Protein AF-A0AAU3M7K2-F1 (afdb_monomer_lite)

Sequence (75 aa):
MTAPIPRLLLLSDHIERMRTTLAPPHWQALWGRQAAALAEVFEECADLVPAARREIAERGLRLDLPLGMRTEFDR

pLDDT: mean 82.37, std 16.82, range [34.0, 94.0]

Radius of gyration: 13.02 Å; chains: 1; bounding box: 29×25×31 Å

Foldseek 3Di:
DDDDPLLLVLVLVVLVVVPVVDDPVLSCVQCVVVNVVSVVVCVVVVVCNVVSVVVCVVVVDHNPDPPVVVVSSPD

Structure (mmCIF, N/CA/C/O backbone):
data_AF-A0AAU3M7K2-F1
#
_entry.id   AF-A0AAU3M7K2-F1
#
loop_
_atom_site.group_PDB
_atom_site.id
_atom_site.type_symbol
_atom_site.label_atom_id
_atom_site.label_alt_id
_atom_site.label_comp_id
_atom_site.label_asym_id
_atom_site.label_entity_id
_atom_site.label_seq_id
_atom_site.pdbx_PDB_ins_code
_atom_site.Cartn_x
_atom_site.Cartn_y
_atom_site.Cartn_z
_atom_site.occupancy
_atom_site.B_iso_or_equiv
_atom_site.auth_seq_id
_atom_site.auth_comp_id
_atom_site.auth_asym_id
_atom_site.auth_atom_id
_atom_site.pdbx_PDB_model_num
ATOM 1 N N . MET A 1 1 ? 13.215 -12.884 9.360 1.00 47.56 1 MET A N 1
ATOM 2 C CA . MET A 1 1 ? 13.163 -12.933 7.883 1.00 47.56 1 MET A CA 1
ATOM 3 C C . MET A 1 1 ? 12.395 -11.708 7.423 1.00 47.56 1 MET A C 1
ATOM 5 O O . MET A 1 1 ? 11.232 -11.582 7.780 1.00 47.56 1 MET A O 1
ATOM 9 N N . THR A 1 2 ? 13.048 -10.769 6.747 1.00 62.00 2 THR A N 1
ATOM 10 C CA . THR A 1 2 ? 12.422 -9.563 6.183 1.00 62.00 2 THR A CA 1
ATOM 11 C C . THR A 1 2 ? 11.442 -9.962 5.078 1.00 62.00 2 THR A C 1
ATOM 13 O O . THR A 1 2 ? 11.756 -10.817 4.250 1.00 62.00 2 THR A O 1
ATOM 16 N N . ALA A 1 3 ? 10.232 -9.395 5.079 1.00 71.44 3 ALA A N 1
ATOM 17 C CA . ALA A 1 3 ? 9.280 -9.621 3.994 1.00 71.44 3 ALA A CA 1
ATOM 18 C C . ALA A 1 3 ? 9.801 -8.972 2.693 1.00 71.44 3 ALA A C 1
ATOM 20 O O . ALA A 1 3 ? 10.387 -7.892 2.754 1.00 71.44 3 ALA A O 1
ATOM 21 N N . PRO A 1 4 ? 9.604 -9.596 1.517 1.00 84.44 4 PRO A N 1
ATOM 22 C CA . PRO A 1 4 ? 10.115 -9.060 0.258 1.00 84.44 4 PRO A CA 1
ATOM 23 C C . PRO A 1 4 ? 9.368 -7.778 -0.154 1.00 84.44 4 PRO A C 1
ATOM 25 O O . PRO A 1 4 ? 8.149 -7.692 0.015 1.00 84.44 4 PRO A O 1
ATOM 28 N N . ILE A 1 5 ? 10.081 -6.811 -0.750 1.00 88.94 5 ILE A N 1
ATOM 29 C CA . ILE A 1 5 ? 9.545 -5.493 -1.154 1.00 88.94 5 ILE A CA 1
ATOM 30 C C . ILE A 1 5 ? 8.244 -5.590 -1.982 1.00 88.94 5 ILE A C 1
ATOM 32 O O . ILE A 1 5 ? 7.294 -4.883 -1.644 1.00 88.94 5 ILE A O 1
ATOM 36 N N . PRO A 1 6 ? 8.101 -6.491 -2.983 1.00 90.75 6 PRO A N 1
ATOM 37 C CA . PRO A 1 6 ? 6.834 -6.663 -3.701 1.00 90.75 6 PRO A CA 1
ATOM 38 C C . PRO A 1 6 ? 5.633 -6.956 -2.790 1.00 90.75 6 PRO A C 1
ATOM 40 O O . PRO A 1 6 ? 4.537 -6.438 -2.992 1.00 90.75 6 PRO A O 1
ATOM 43 N N . ARG A 1 7 ? 5.831 -7.768 -1.746 1.00 88.88 7 ARG A N 1
ATOM 44 C CA . ARG A 1 7 ? 4.770 -8.121 -0.794 1.00 88.88 7 ARG A CA 1
ATOM 45 C C . ARG A 1 7 ? 4.409 -6.939 0.104 1.00 88.88 7 ARG A C 1
ATOM 47 O O . ARG A 1 7 ? 3.233 -6.749 0.398 1.00 88.88 7 ARG A O 1
ATOM 54 N N . LEU A 1 8 ? 5.400 -6.145 0.507 1.00 91.12 8 LEU A N 1
ATOM 55 C CA . LEU A 1 8 ? 5.182 -4.916 1.271 1.00 91.12 8 LEU A CA 1
ATOM 56 C C . LEU A 1 8 ? 4.420 -3.874 0.443 1.00 91.12 8 LEU A C 1
ATOM 58 O O . LEU A 1 8 ? 3.501 -3.243 0.960 1.00 91.12 8 LEU A O 1
ATOM 62 N N . LEU A 1 9 ? 4.733 -3.736 -0.849 1.00 92.44 9 LEU A N 1
ATOM 63 C CA . LEU A 1 9 ? 4.002 -2.847 -1.760 1.00 92.44 9 LEU A CA 1
ATOM 64 C C . LEU A 1 9 ? 2.540 -3.270 -1.910 1.00 92.44 9 LEU A C 1
ATOM 66 O O . LEU A 1 9 ? 1.646 -2.444 -1.761 1.00 92.44 9 LEU A O 1
ATOM 70 N N . LEU A 1 10 ? 2.288 -4.564 -2.114 1.00 91.69 10 LEU A N 1
ATOM 71 C CA . LEU A 1 10 ? 0.930 -5.109 -2.182 1.00 91.69 10 LEU A CA 1
ATOM 72 C C . LEU A 1 10 ? 0.128 -4.863 -0.894 1.00 91.69 10 LEU A C 1
ATOM 74 O O . LEU A 1 10 ? -1.081 -4.625 -0.955 1.00 91.69 10 LEU A O 1
ATOM 78 N N . LEU A 1 11 ? 0.793 -4.925 0.264 1.00 90.88 11 LEU A N 1
ATOM 79 C CA . LEU A 1 11 ? 0.193 -4.622 1.560 1.00 90.88 11 LEU A CA 1
ATOM 80 C C . LEU A 1 11 ? -0.111 -3.125 1.692 1.00 90.88 11 LEU A C 1
ATOM 82 O O . LEU A 1 11 ? -1.214 -2.773 2.098 1.00 90.88 11 LEU A O 1
ATOM 86 N N . SER A 1 12 ? 0.816 -2.259 1.282 1.00 92.12 12 SER A N 1
ATOM 87 C CA . SER A 1 12 ? 0.620 -0.805 1.242 1.00 92.12 12 SER A CA 1
ATOM 88 C C . SER A 1 12 ? -0.568 -0.415 0.355 1.00 92.12 12 SER A C 1
ATOM 90 O O . SER A 1 12 ? -1.490 0.259 0.809 1.00 92.12 12 SER A O 1
ATOM 92 N N . ASP A 1 13 ? -0.644 -0.967 -0.861 1.00 91.88 13 ASP A N 1
ATOM 93 C CA . ASP A 1 13 ? -1.777 -0.772 -1.776 1.00 91.88 13 ASP A CA 1
ATOM 94 C C . ASP A 1 13 ? -3.107 -1.272 -1.169 1.00 91.88 13 ASP A C 1
ATOM 96 O O . ASP A 1 13 ? -4.187 -0.759 -1.468 1.00 91.88 13 ASP A O 1
ATOM 100 N N . HIS A 1 14 ? -3.084 -2.299 -0.315 1.00 91.06 14 HIS A N 1
ATOM 101 C CA . HIS A 1 14 ? -4.275 -2.733 0.418 1.00 91.06 14 HIS A CA 1
ATOM 102 C C . HIS A 1 14 ? -4.668 -1.759 1.534 1.00 91.06 14 HIS A C 1
ATOM 104 O O . HIS A 1 14 ? -5.834 -1.376 1.601 1.00 91.06 14 HIS A O 1
ATOM 110 N N . ILE A 1 15 ? -3.716 -1.319 2.355 1.00 90.12 15 ILE A N 1
ATOM 111 C CA . ILE A 1 15 ? -3.958 -0.348 3.430 1.00 90.12 15 ILE A CA 1
ATOM 112 C C . ILE A 1 15 ? -4.539 0.958 2.877 1.00 90.12 15 ILE A C 1
ATOM 114 O O . ILE A 1 15 ? -5.525 1.468 3.415 1.00 90.12 15 ILE A O 1
ATOM 118 N N . GLU A 1 16 ? -3.980 1.471 1.780 1.00 90.38 16 GLU A N 1
ATOM 119 C CA . GLU A 1 16 ? -4.475 2.693 1.140 1.00 90.38 16 GLU A CA 1
ATOM 120 C C . GLU A 1 16 ? -5.899 2.512 0.597 1.00 90.38 16 GLU A C 1
ATOM 122 O O . GLU A 1 16 ? -6.740 3.398 0.746 1.00 90.38 16 GLU A O 1
ATOM 127 N N . ARG A 1 17 ? -6.243 1.329 0.066 1.00 89.44 17 ARG A N 1
ATOM 128 C CA . ARG A 1 17 ? -7.637 1.012 -0.300 1.00 89.44 17 ARG A CA 1
ATOM 129 C C . ARG A 1 17 ? -8.567 0.966 0.910 1.00 89.44 17 ARG A C 1
ATOM 131 O O . ARG A 1 17 ? -9.704 1.415 0.814 1.00 89.44 17 ARG A O 1
ATOM 138 N N . MET A 1 18 ? -8.108 0.475 2.060 1.00 88.31 18 MET A N 1
ATOM 139 C CA . MET A 1 18 ? -8.928 0.476 3.276 1.00 88.31 18 MET A CA 1
ATOM 140 C C . MET A 1 18 ? -9.239 1.895 3.764 1.00 88.31 18 MET A C 1
ATOM 142 O O . MET A 1 18 ? -10.272 2.101 4.401 1.00 88.31 18 MET A O 1
ATOM 146 N N . ARG A 1 19 ? -8.409 2.890 3.427 1.00 87.75 19 ARG A N 1
ATOM 147 C CA . ARG A 1 19 ? -8.622 4.299 3.797 1.00 87.75 19 ARG A CA 1
ATOM 148 C C . ARG A 1 19 ? -9.877 4.904 3.171 1.00 87.75 19 ARG A C 1
ATOM 150 O O . ARG A 1 19 ? -10.462 5.812 3.750 1.00 87.75 19 ARG A O 1
ATOM 157 N N . THR A 1 20 ? -10.301 4.402 2.012 1.00 89.00 20 THR A N 1
ATOM 158 C CA . THR A 1 20 ? -11.542 4.839 1.348 1.00 89.00 20 THR A CA 1
ATOM 159 C C . THR A 1 20 ? -12.776 4.080 1.835 1.00 89.00 20 THR A C 1
ATOM 161 O O . THR A 1 20 ? -13.896 4.508 1.578 1.00 89.00 20 THR A O 1
ATOM 164 N N . THR A 1 21 ? -12.580 2.962 2.541 1.00 88.19 21 THR A N 1
ATOM 165 C CA . THR A 1 21 ? -13.659 2.076 3.009 1.00 88.19 21 THR A CA 1
ATOM 166 C C . THR A 1 21 ? -13.971 2.280 4.493 1.00 88.19 21 THR A C 1
ATOM 168 O O . THR A 1 21 ? -15.112 2.119 4.919 1.00 88.19 21 THR A O 1
ATOM 171 N N . LEU A 1 22 ? -12.969 2.636 5.297 1.00 85.38 22 LEU A N 1
ATOM 172 C CA . LEU A 1 22 ? -13.096 2.824 6.739 1.00 85.38 22 LEU A CA 1
ATOM 173 C C . LEU A 1 22 ? -13.173 4.305 7.103 1.00 85.38 22 LEU A C 1
ATOM 175 O O . LEU A 1 22 ? -12.541 5.155 6.480 1.00 85.38 22 LEU A O 1
ATOM 179 N N . ALA A 1 23 ? -13.886 4.604 8.188 1.00 89.69 23 ALA A N 1
ATOM 180 C CA . ALA A 1 23 ? -13.810 5.921 8.803 1.00 89.69 23 ALA A CA 1
ATOM 181 C C . ALA A 1 23 ? -12.359 6.216 9.250 1.00 89.69 23 ALA A C 1
ATOM 183 O O . ALA A 1 23 ? -11.694 5.310 9.767 1.00 89.69 23 ALA A O 1
ATOM 184 N N . PRO A 1 24 ? -11.875 7.469 9.139 1.00 89.06 24 PRO A N 1
ATOM 185 C CA . PRO A 1 24 ? -10.504 7.839 9.498 1.00 89.06 24 PRO A CA 1
ATOM 186 C C . PRO A 1 24 ? -10.007 7.331 10.867 1.00 89.06 24 PRO A C 1
ATOM 188 O O . PRO A 1 24 ? -8.902 6.789 10.911 1.00 89.06 24 PRO A O 1
ATOM 191 N N . PRO A 1 25 ? -10.775 7.422 11.978 1.00 90.81 25 PRO A N 1
ATOM 192 C CA . PRO A 1 25 ? -10.305 6.916 13.271 1.00 90.81 25 PRO A CA 1
ATOM 193 C C . PRO A 1 25 ? -10.161 5.388 13.305 1.00 90.81 25 PRO A C 1
ATOM 195 O O . PRO A 1 25 ? -9.224 4.882 13.918 1.00 90.81 25 PRO A O 1
ATOM 198 N N . HIS A 1 26 ? -11.035 4.647 12.617 1.00 87.31 26 HIS A N 1
ATOM 199 C CA . HIS A 1 26 ? -10.947 3.185 12.537 1.00 87.31 26 HIS A CA 1
ATOM 200 C C . HIS A 1 26 ? -9.772 2.743 11.668 1.00 87.31 26 HIS A C 1
ATOM 202 O O . HIS A 1 26 ? -9.037 1.830 12.039 1.00 87.31 26 HIS A O 1
ATOM 208 N N . TRP A 1 27 ? -9.545 3.427 10.545 1.00 90.44 27 TRP A N 1
ATOM 209 C CA . TRP A 1 27 ? -8.374 3.172 9.716 1.00 90.44 27 TRP A CA 1
ATOM 210 C C . TRP A 1 27 ? -7.077 3.423 10.489 1.00 90.44 27 TRP A C 1
ATOM 212 O O . TRP A 1 27 ? -6.183 2.584 10.461 1.00 90.44 27 TRP A O 1
ATOM 222 N N . GLN A 1 28 ? -6.993 4.533 11.228 1.00 90.62 28 GLN A N 1
ATOM 223 C CA . GLN A 1 28 ? -5.807 4.867 12.017 1.00 90.62 28 GLN A CA 1
ATOM 224 C C . GLN A 1 28 ? -5.548 3.833 13.120 1.00 90.62 28 GLN A C 1
ATOM 226 O O . GLN A 1 28 ? -4.400 3.442 13.325 1.00 90.62 28 GLN A O 1
ATOM 231 N N . ALA A 1 29 ? -6.596 3.378 13.814 1.00 90.00 29 ALA A N 1
ATOM 232 C CA . ALA A 1 29 ? -6.476 2.386 14.880 1.00 90.00 29 ALA A CA 1
ATOM 233 C C . ALA A 1 29 ? -5.986 1.024 14.361 1.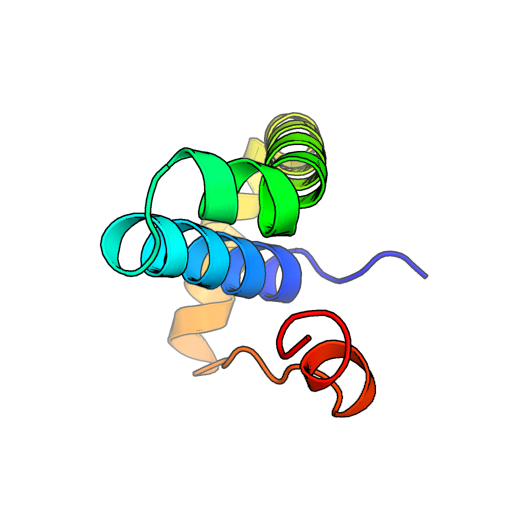00 90.00 29 ALA A C 1
ATOM 235 O O . ALA A 1 29 ? -5.129 0.404 14.986 1.00 90.00 29 ALA A O 1
ATOM 236 N N . LEU A 1 30 ? -6.503 0.586 13.211 1.00 87.19 30 LEU A N 1
ATOM 237 C CA . LEU A 1 30 ? -6.177 -0.709 12.617 1.00 87.19 30 LEU A CA 1
ATOM 238 C C . LEU A 1 30 ? -4.844 -0.677 11.854 1.00 87.19 30 LEU A C 1
ATOM 240 O O . LEU A 1 30 ? -3.975 -1.520 12.058 1.00 87.19 30 LEU A O 1
ATOM 244 N N . TRP A 1 31 ? -4.659 0.310 10.980 1.00 90.56 31 TRP A N 1
ATOM 245 C CA . TRP A 1 31 ? -3.578 0.322 9.993 1.00 90.56 31 TRP A CA 1
ATOM 246 C C . TRP A 1 31 ? -2.510 1.380 10.245 1.00 90.56 31 TRP A C 1
ATOM 248 O O . TRP A 1 31 ? -1.433 1.272 9.668 1.00 90.56 31 TRP A O 1
ATOM 258 N N . GLY A 1 32 ? -2.748 2.371 11.109 1.00 89.38 32 GLY A N 1
ATOM 259 C CA . GLY A 1 32 ? -1.865 3.534 11.261 1.00 89.38 32 GLY A CA 1
ATOM 260 C C . GLY A 1 32 ? -0.421 3.170 11.616 1.00 89.38 32 GLY A C 1
ATOM 261 O O . GLY A 1 32 ? 0.513 3.697 11.017 1.00 89.38 32 GLY A O 1
ATOM 262 N N . ARG A 1 33 ? -0.224 2.204 12.526 1.00 90.19 33 ARG A N 1
ATOM 263 C CA . ARG A 1 33 ? 1.121 1.708 12.875 1.00 90.19 33 ARG A CA 1
ATOM 264 C C . ARG A 1 33 ? 1.801 1.020 11.689 1.00 90.19 33 ARG A C 1
ATOM 266 O O . ARG A 1 33 ? 2.983 1.237 11.450 1.00 90.19 33 ARG A O 1
ATOM 273 N N . GLN A 1 34 ? 1.062 0.190 10.956 1.00 89.56 34 GLN A N 1
ATOM 274 C CA . GLN A 1 34 ? 1.603 -0.554 9.821 1.00 89.56 34 GLN A CA 1
ATOM 275 C C . GLN A 1 34 ? 1.900 0.366 8.629 1.00 89.56 34 GLN A C 1
ATOM 277 O O . GLN A 1 34 ? 2.915 0.185 7.965 1.00 89.56 34 GLN A O 1
ATOM 282 N N . ALA A 1 35 ? 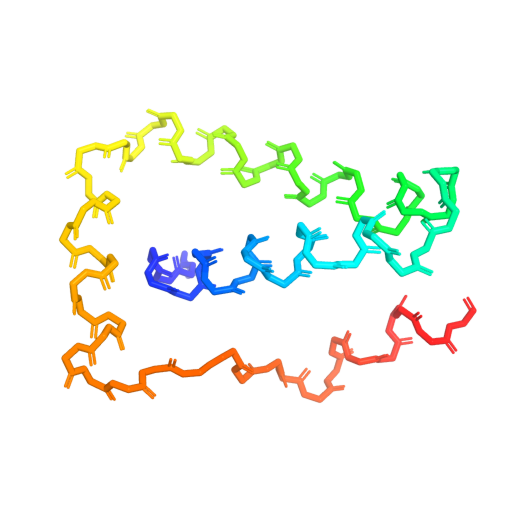1.049 1.364 8.380 1.00 91.50 35 ALA A N 1
ATOM 283 C CA . ALA A 1 35 ? 1.244 2.371 7.343 1.00 91.50 35 ALA A CA 1
ATOM 284 C C . ALA A 1 35 ? 2.510 3.201 7.597 1.00 91.50 35 ALA A C 1
ATOM 286 O O . ALA A 1 35 ? 3.305 3.384 6.681 1.00 91.50 35 ALA A O 1
ATOM 287 N N . ALA A 1 36 ? 2.729 3.637 8.844 1.00 93.00 36 ALA A N 1
ATOM 288 C CA . ALA A 1 36 ? 3.939 4.362 9.229 1.00 93.00 36 ALA A CA 1
ATOM 289 C C . ALA A 1 36 ? 5.203 3.508 9.035 1.00 93.00 36 ALA A C 1
ATOM 291 O O . ALA A 1 36 ? 6.129 3.933 8.355 1.00 93.00 36 ALA A O 1
ATOM 292 N N . ALA A 1 37 ? 5.195 2.263 9.525 1.00 90.56 37 ALA A N 1
ATOM 293 C CA . ALA A 1 37 ? 6.334 1.359 9.365 1.00 90.56 37 ALA A CA 1
ATOM 294 C C . ALA A 1 37 ? 6.648 1.051 7.888 1.00 90.56 37 ALA A C 1
ATOM 296 O O . ALA A 1 37 ? 7.808 0.941 7.505 1.00 90.56 37 ALA A O 1
ATOM 297 N N . LEU A 1 38 ? 5.622 0.913 7.041 1.00 91.88 38 LEU A N 1
ATOM 298 C CA . LEU A 1 38 ? 5.814 0.737 5.600 1.00 91.88 38 LEU A CA 1
ATOM 299 C C . LEU A 1 38 ? 6.403 1.988 4.945 1.00 91.88 38 LEU A C 1
ATOM 301 O O . LEU A 1 38 ? 7.241 1.847 4.059 1.00 91.88 38 LEU A O 1
ATOM 305 N N . ALA A 1 39 ? 5.982 3.183 5.367 1.00 92.62 39 ALA A N 1
ATOM 306 C CA . ALA A 1 39 ? 6.532 4.432 4.854 1.00 92.62 39 ALA A CA 1
ATOM 307 C C . ALA A 1 39 ? 8.039 4.527 5.131 1.00 92.62 39 ALA A C 1
ATOM 309 O O . ALA A 1 39 ? 8.794 4.735 4.188 1.00 92.62 39 ALA A O 1
ATOM 310 N N . GLU A 1 40 ? 8.475 4.250 6.364 1.00 93.38 40 GLU A N 1
ATOM 311 C CA . GLU A 1 40 ? 9.900 4.240 6.736 1.00 93.38 40 GLU A CA 1
ATOM 312 C C . GLU A 1 40 ? 10.707 3.251 5.875 1.00 93.38 40 GLU A C 1
ATOM 314 O O . GLU A 1 40 ? 11.724 3.610 5.283 1.00 93.38 40 GLU A O 1
ATOM 319 N N . VAL A 1 41 ? 10.207 2.021 5.702 1.00 90.62 41 VAL A N 1
ATOM 320 C CA . VAL A 1 41 ? 10.874 1.008 4.864 1.00 90.62 41 VAL A CA 1
ATOM 321 C C . VAL A 1 41 ? 10.972 1.451 3.401 1.00 90.62 41 VAL A C 1
ATOM 323 O O . VAL A 1 41 ? 11.971 1.175 2.734 1.00 90.62 41 VAL A O 1
ATOM 326 N N . PHE A 1 42 ? 9.943 2.113 2.866 1.00 91.81 42 PHE A N 1
ATOM 327 C CA . PHE A 1 42 ? 9.975 2.599 1.487 1.00 91.81 42 PHE A CA 1
ATOM 328 C C . PHE A 1 42 ? 10.826 3.848 1.305 1.00 91.81 42 PHE A C 1
ATOM 330 O O . PHE A 1 42 ? 11.321 4.040 0.199 1.00 91.81 42 PHE A O 1
ATOM 337 N N . GLU A 1 43 ? 11.039 4.655 2.342 1.00 93.12 43 GLU A N 1
ATOM 338 C CA . GLU A 1 43 ? 12.048 5.715 2.299 1.00 93.12 43 GLU A CA 1
ATOM 339 C C . GLU A 1 43 ? 13.458 5.117 2.197 1.00 93.12 43 GLU A C 1
ATOM 341 O O . GLU A 1 43 ? 14.236 5.541 1.345 1.00 93.12 43 GLU A O 1
ATOM 346 N N . GLU A 1 44 ? 13.766 4.067 2.967 1.00 91.12 44 GLU A N 1
ATOM 347 C CA . GLU A 1 44 ? 15.074 3.391 2.911 1.00 91.12 44 GLU A CA 1
ATOM 348 C C . GLU A 1 44 ? 15.304 2.596 1.614 1.00 91.12 44 GLU A C 1
ATOM 350 O O . GLU A 1 44 ? 16.442 2.388 1.196 1.00 91.12 44 GLU A O 1
ATOM 355 N N . CYS A 1 45 ? 14.231 2.127 0.972 1.00 90.38 45 CYS A N 1
ATOM 356 C CA . CYS A 1 45 ? 14.283 1.276 -0.221 1.00 90.38 45 CYS A CA 1
ATOM 357 C C . CYS A 1 45 ? 13.635 1.926 -1.456 1.00 90.38 45 CYS A C 1
ATOM 359 O O . CYS A 1 45 ? 13.171 1.207 -2.350 1.00 90.38 45 CYS A O 1
ATOM 361 N N . ALA A 1 46 ? 13.584 3.260 -1.523 1.00 90.88 46 ALA A N 1
ATOM 362 C CA . ALA A 1 46 ? 12.866 4.000 -2.565 1.00 90.88 46 ALA A CA 1
ATOM 363 C C . ALA A 1 46 ? 13.309 3.610 -3.987 1.00 90.88 46 ALA A C 1
ATOM 365 O O . ALA A 1 46 ? 12.471 3.417 -4.871 1.00 90.88 46 ALA A O 1
ATOM 366 N N . ASP A 1 47 ? 14.610 3.386 -4.187 1.00 93.25 47 ASP A N 1
ATOM 367 C CA . ASP A 1 47 ? 15.192 2.985 -5.476 1.00 93.25 47 ASP A CA 1
ATOM 368 C C . ASP A 1 47 ? 14.722 1.600 -5.954 1.00 93.25 47 ASP A C 1
ATOM 370 O O . ASP A 1 47 ? 14.718 1.307 -7.152 1.00 93.25 47 AS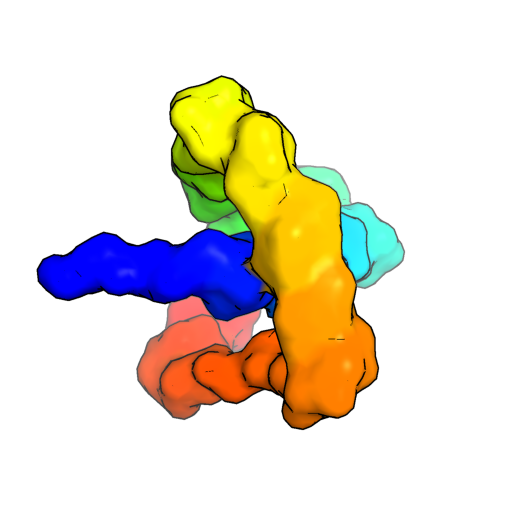P A O 1
ATOM 374 N N . LEU A 1 48 ? 14.295 0.733 -5.030 1.00 90.69 48 LEU A N 1
ATOM 375 C CA . LEU A 1 48 ? 13.835 -0.627 -5.326 1.00 90.69 48 LEU A CA 1
ATOM 376 C C . LEU A 1 48 ? 12.337 -0.682 -5.657 1.00 90.69 48 LEU A C 1
ATOM 378 O O . LEU A 1 48 ? 11.868 -1.667 -6.237 1.00 90.69 48 LEU A O 1
ATOM 382 N N . VAL A 1 49 ? 11.576 0.366 -5.326 1.00 92.25 49 VAL A N 1
ATOM 383 C CA . VAL A 1 49 ? 10.120 0.419 -5.528 1.00 92.25 49 VAL A CA 1
ATOM 384 C C . VAL A 1 49 ? 9.724 0.260 -7.002 1.00 92.25 49 VAL A C 1
ATOM 386 O O . VAL A 1 49 ? 8.840 -0.559 -7.274 1.00 92.25 49 VAL A O 1
ATOM 389 N N . PRO A 1 50 ? 10.346 0.953 -7.981 1.00 94.00 50 PRO A N 1
ATOM 390 C CA . PRO A 1 50 ? 9.969 0.808 -9.387 1.00 94.00 50 PRO A CA 1
ATOM 391 C C . PRO A 1 50 ? 10.172 -0.619 -9.909 1.00 94.00 50 PRO A C 1
ATOM 393 O O . PRO A 1 50 ? 9.296 -1.163 -10.586 1.00 94.00 50 PRO A O 1
ATOM 396 N N . ALA A 1 51 ? 11.295 -1.251 -9.552 1.00 93.12 51 ALA A N 1
ATOM 397 C CA . ALA A 1 51 ? 11.603 -2.622 -9.949 1.00 93.12 51 ALA A CA 1
ATOM 398 C C . ALA A 1 51 ? 10.613 -3.620 -9.330 1.00 93.12 51 ALA A C 1
ATOM 400 O O . ALA A 1 51 ? 10.074 -4.475 -10.030 1.00 93.12 51 ALA A O 1
ATOM 401 N N . ALA A 1 52 ? 10.297 -3.461 -8.045 1.00 92.19 52 ALA A N 1
ATOM 402 C CA . ALA A 1 52 ? 9.328 -4.310 -7.365 1.00 92.19 52 ALA A CA 1
ATOM 403 C C . ALA A 1 52 ? 7.897 -4.127 -7.908 1.00 92.19 52 ALA A C 1
ATOM 405 O O . ALA A 1 52 ? 7.167 -5.108 -8.053 1.00 92.19 52 ALA A O 1
ATOM 406 N N . ARG A 1 53 ? 7.487 -2.902 -8.277 1.00 93.12 53 ARG A N 1
ATOM 407 C CA . ARG A 1 53 ? 6.195 -2.664 -8.952 1.00 93.12 53 ARG A CA 1
ATOM 408 C C . ARG A 1 53 ? 6.132 -3.334 -10.321 1.00 93.12 53 ARG A C 1
ATOM 410 O O . ARG A 1 53 ? 5.099 -3.910 -10.664 1.00 93.12 53 ARG A O 1
ATOM 417 N N . ARG A 1 54 ? 7.230 -3.300 -11.079 1.00 93.25 54 ARG A N 1
ATOM 418 C CA . ARG A 1 54 ? 7.340 -4.019 -12.350 1.00 93.25 54 ARG A CA 1
ATOM 419 C C . ARG A 1 54 ? 7.221 -5.530 -12.146 1.00 93.25 54 ARG A C 1
ATOM 421 O O . ARG A 1 54 ? 6.432 -6.160 -12.839 1.00 93.25 54 ARG A O 1
ATOM 428 N N . GLU A 1 55 ? 7.910 -6.081 -11.150 1.00 92.69 55 GLU A N 1
ATOM 429 C CA . GLU A 1 55 ? 7.827 -7.505 -10.813 1.00 92.69 55 GLU A CA 1
ATOM 430 C C . GLU A 1 55 ? 6.390 -7.934 -10.462 1.00 92.69 55 GLU A C 1
ATOM 432 O O . GLU A 1 55 ? 5.922 -8.970 -10.938 1.00 92.69 55 GLU A O 1
ATOM 437 N N . ILE A 1 56 ? 5.661 -7.131 -9.674 1.00 91.50 56 ILE A N 1
ATOM 438 C CA . ILE A 1 56 ? 4.247 -7.389 -9.350 1.00 91.50 56 ILE A CA 1
ATOM 439 C C . ILE A 1 56 ? 3.408 -7.501 -10.625 1.00 91.50 56 ILE A C 1
ATOM 441 O O . ILE A 1 56 ? 2.616 -8.437 -10.747 1.00 91.50 56 ILE A O 1
ATOM 445 N N . ALA A 1 57 ? 3.583 -6.563 -11.560 1.00 92.69 57 ALA A N 1
ATOM 446 C CA . ALA A 1 57 ? 2.827 -6.527 -12.807 1.00 92.69 57 ALA A CA 1
ATOM 447 C C . ALA A 1 57 ? 3.186 -7.699 -13.734 1.00 92.69 57 ALA A C 1
ATOM 449 O O . ALA A 1 57 ? 2.291 -8.377 -14.232 1.00 92.69 57 ALA A O 1
ATOM 450 N N . GLU A 1 58 ? 4.479 -7.972 -13.927 1.00 93.62 58 GLU A N 1
ATOM 451 C CA . GLU A 1 58 ? 4.967 -9.037 -14.813 1.00 93.62 58 GLU A CA 1
ATOM 452 C C . GLU A 1 58 ? 4.582 -10.431 -14.306 1.00 93.62 58 GLU A C 1
ATOM 454 O O . GLU A 1 58 ? 4.226 -11.306 -15.094 1.00 93.62 58 GLU A O 1
ATOM 459 N N . ARG A 1 59 ? 4.622 -10.645 -12.987 1.00 89.62 59 ARG A N 1
ATOM 460 C CA . ARG A 1 59 ? 4.344 -11.952 -12.371 1.00 89.62 59 ARG A CA 1
ATOM 461 C C . ARG A 1 59 ? 2.899 -12.104 -11.895 1.00 89.62 59 ARG A C 1
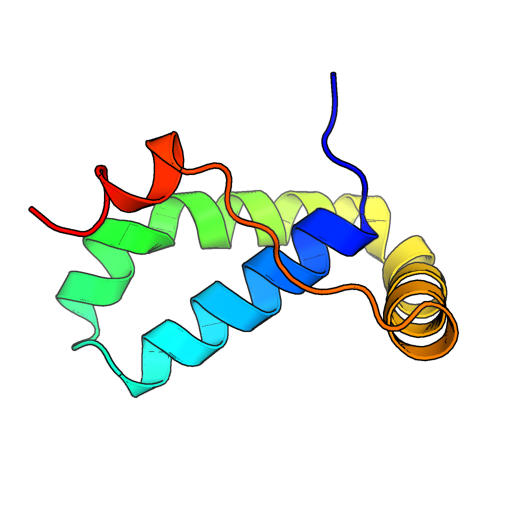ATOM 463 O O . ARG A 1 59 ? 2.545 -13.165 -11.384 1.00 89.62 59 ARG A O 1
ATOM 470 N N . GLY A 1 60 ? 2.073 -11.063 -12.022 1.00 87.69 60 GLY A N 1
ATOM 471 C CA . GLY A 1 60 ? 0.688 -11.062 -11.548 1.00 87.69 60 GLY A CA 1
ATOM 472 C C . GLY A 1 60 ? 0.563 -11.317 -10.043 1.00 87.69 60 GLY A C 1
ATOM 473 O O . GLY A 1 60 ? -0.384 -11.979 -9.611 1.00 87.69 60 GLY A O 1
ATOM 474 N N . LEU A 1 61 ? 1.529 -10.840 -9.247 1.00 87.12 61 LEU A N 1
ATOM 475 C CA . LEU A 1 61 ? 1.552 -11.081 -7.804 1.00 87.12 61 LEU A CA 1
ATOM 476 C C . LEU A 1 61 ? 0.318 -10.464 -7.146 1.00 87.12 61 LEU A C 1
ATOM 478 O O . LEU A 1 61 ? -0.100 -9.350 -7.465 1.00 87.12 61 LEU A O 1
ATOM 482 N N . ARG A 1 62 ? -0.256 -11.188 -6.187 1.00 84.62 62 ARG A N 1
ATOM 483 C CA . ARG A 1 62 ? -1.402 -10.729 -5.400 1.00 84.62 62 ARG A CA 1
ATOM 484 C C . ARG A 1 62 ? -1.059 -10.779 -3.926 1.00 84.62 62 ARG A C 1
ATOM 486 O O . ARG A 1 62 ? -0.211 -11.562 -3.497 1.00 84.62 62 ARG A O 1
ATOM 493 N N . LEU A 1 63 ? -1.726 -9.926 -3.156 1.00 80.81 63 LEU A N 1
ATOM 494 C CA . LEU A 1 63 ? -1.603 -9.950 -1.710 1.00 80.81 63 LEU A CA 1
ATOM 495 C C . LEU A 1 63 ? -2.247 -11.237 -1.182 1.00 80.81 63 LEU A C 1
ATOM 497 O O . LEU A 1 63 ? -3.461 -11.307 -1.015 1.00 80.81 63 LEU A O 1
ATOM 501 N N . ASP A 1 64 ? -1.423 -12.248 -0.931 1.00 70.44 64 ASP A N 1
ATOM 502 C CA . ASP A 1 64 ? -1.835 -13.447 -0.211 1.00 70.44 64 ASP A CA 1
ATOM 503 C C . ASP A 1 64 ? -1.626 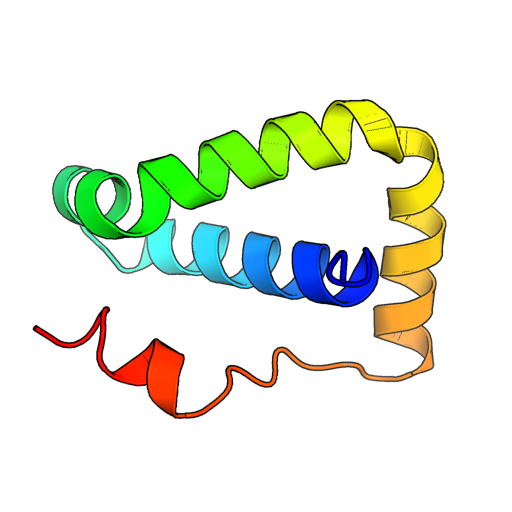-13.192 1.285 1.00 70.44 64 ASP A C 1
ATOM 505 O O . ASP A 1 64 ? -0.523 -13.356 1.823 1.00 70.44 64 ASP A O 1
ATOM 509 N N . LEU A 1 65 ? -2.655 -12.648 1.942 1.00 59.06 65 LEU A N 1
ATOM 510 C CA . LEU A 1 65 ? -2.641 -12.499 3.395 1.00 59.06 65 LEU A CA 1
ATOM 511 C C . LEU A 1 65 ? -2.711 -13.905 4.008 1.00 59.06 65 LEU A C 1
ATOM 513 O O . LEU A 1 65 ? -3.679 -14.623 3.740 1.00 59.06 65 LEU A O 1
ATOM 517 N N . PRO A 1 66 ? -1.730 -14.306 4.840 1.00 54.97 66 PRO A N 1
ATOM 518 C CA . PRO A 1 66 ? -1.815 -15.577 5.529 1.00 54.97 66 PRO A CA 1
ATOM 519 C C . PRO A 1 66 ? -3.040 -15.529 6.442 1.00 54.97 66 PRO A C 1
ATOM 521 O O . PRO A 1 66 ? -3.299 -14.514 7.088 1.00 54.97 66 PRO A O 1
ATOM 524 N N . LEU A 1 67 ? -3.797 -16.625 6.481 1.00 48.94 67 LEU A N 1
ATOM 525 C CA . LEU A 1 67 ? -5.104 -16.720 7.143 1.00 48.94 67 LEU A CA 1
ATOM 526 C C . LEU A 1 67 ? -5.127 -16.161 8.582 1.00 48.94 67 LEU A C 1
ATOM 528 O O . LEU A 1 67 ? -6.138 -15.594 8.980 1.00 48.94 67 LEU A O 1
ATOM 532 N N . GLY A 1 68 ? -4.012 -16.232 9.322 1.00 46.91 68 GLY A N 1
ATOM 533 C CA . GLY A 1 68 ? -3.893 -15.680 10.680 1.00 46.91 68 GLY A CA 1
ATOM 534 C C . GLY A 1 68 ? -4.003 -14.152 10.780 1.00 46.91 68 GLY A C 1
ATOM 535 O O . GLY A 1 68 ? -4.431 -13.644 11.810 1.00 46.91 68 GLY A O 1
ATOM 536 N N . MET A 1 69 ? -3.708 -13.422 9.700 1.00 49.09 69 MET A N 1
ATOM 537 C CA . MET A 1 69 ? -3.778 -11.957 9.646 1.00 49.09 69 MET A CA 1
ATOM 538 C C . MET A 1 69 ? -5.182 -11.444 9.280 1.00 49.09 69 MET A C 1
ATOM 540 O O . MET A 1 69 ? -5.429 -10.246 9.330 1.00 49.09 69 MET A O 1
ATOM 544 N N . ARG A 1 70 ? -6.126 -12.332 8.923 1.00 49.41 70 ARG A N 1
ATOM 545 C CA . ARG A 1 70 ? -7.543 -11.961 8.727 1.00 49.41 70 ARG A CA 1
ATOM 546 C C . ARG A 1 70 ? -8.258 -11.764 10.066 1.00 49.41 70 ARG A C 1
ATOM 548 O O . ARG A 1 70 ? -9.156 -10.944 10.163 1.00 49.41 70 ARG A O 1
ATOM 555 N N . THR A 1 71 ? -7.830 -12.485 11.098 1.00 39.88 71 THR A N 1
ATOM 556 C CA . THR A 1 71 ? -8.467 -12.514 12.424 1.00 39.88 71 THR A CA 1
ATOM 557 C C . THR A 1 71 ? -8.145 -11.322 13.325 1.00 39.88 71 THR A C 1
ATOM 559 O O . THR A 1 71 ? -8.868 -11.100 14.289 1.00 39.88 71 THR A O 1
ATOM 562 N N . GLU A 1 72 ? -7.091 -10.550 13.040 1.00 43.25 72 GLU A N 1
ATOM 563 C CA . GLU A 1 72 ? -6.734 -9.367 13.846 1.00 43.25 72 GLU A CA 1
ATOM 564 C C . GLU A 1 72 ? -7.444 -8.080 13.397 1.00 43.25 72 GLU A C 1
ATOM 566 O O . GLU A 1 72 ? -7.445 -7.100 14.134 1.00 43.25 72 GLU A O 1
ATOM 571 N N . PHE A 1 73 ? -8.088 -8.086 12.225 1.00 43.38 73 PHE A N 1
ATOM 572 C CA . PHE A 1 73 ? -8.796 -6.925 11.665 1.00 43.38 73 PHE A CA 1
ATOM 573 C C . PHE A 1 73 ? -10.325 -7.083 11.630 1.00 43.38 73 PHE A C 1
ATOM 575 O O . PHE A 1 73 ? -11.016 -6.149 11.237 1.00 43.38 73 PHE A O 1
ATOM 582 N N . ASP A 1 74 ? -10.843 -8.246 12.038 1.00 34.00 74 ASP A N 1
ATOM 583 C CA . ASP A 1 74 ? -12.275 -8.597 12.032 1.00 34.00 74 ASP A CA 1
ATOM 584 C C . ASP A 1 74 ? -12.859 -8.663 13.460 1.00 34.00 74 ASP A C 1
ATOM 586 O O . ASP A 1 74 ? -13.736 -9.473 13.752 1.00 34.00 74 ASP A O 1
ATOM 590 N N . ARG A 1 75 ? -12.332 -7.861 14.394 1.00 36.69 75 ARG A N 1
ATOM 591 C CA . ARG A 1 75 ? -1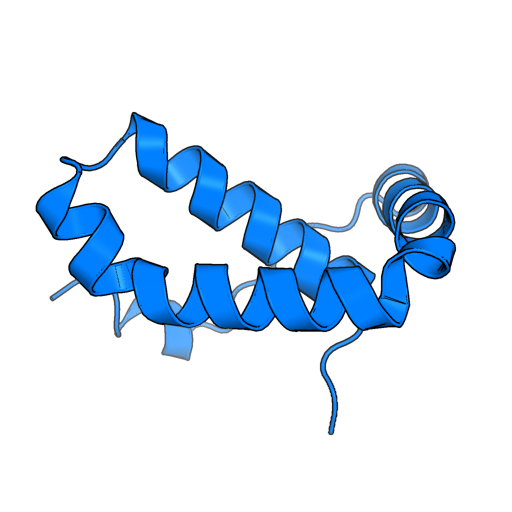2.849 -7.785 15.769 1.00 36.69 75 ARG A CA 1
ATOM 592 C C . ARG A 1 75 ? -13.254 -6.382 16.170 1.00 36.69 75 ARG A C 1
ATOM 594 O O . ARG A 1 75 ? -12.500 -5.441 15.844 1.00 36.69 75 ARG A O 1
#

Secondary structure (DSSP, 8-state):
-PPPHHHHHHHHHHHHHHHHHS-HHHHHHHHHHHHHHHHHHHHHTGGGHHHHHHHHHHHT------GGGTTTS--